Protein AF-A0A842LHN5-F1 (afdb_monomer_lite)

Radius of gyration: 18.23 Å; chains: 1; bounding box: 44×40×50 Å

Structure (mmCIF, N/CA/C/O backbone):
data_AF-A0A842LHN5-F1
#
_entry.id   AF-A0A842LHN5-F1
#
loop_
_atom_site.group_PDB
_atom_site.id
_atom_site.type_symbol
_atom_site.label_atom_id
_atom_site.label_alt_id
_atom_site.label_comp_id
_atom_site.label_asym_id
_atom_site.label_entity_id
_atom_site.label_seq_id
_atom_site.pdbx_PDB_ins_code
_atom_site.Cartn_x
_atom_site.Cartn_y
_atom_site.Cartn_z
_atom_site.occupancy
_atom_site.B_iso_or_equiv
_atom_site.auth_seq_id
_atom_site.auth_comp_id
_atom_site.auth_asym_id
_atom_site.auth_atom_id
_atom_site.pdbx_PDB_model_num
ATOM 1 N N . MET A 1 1 ? -2.216 13.694 7.844 1.00 88.19 1 MET A N 1
ATOM 2 C CA . MET A 1 1 ? -2.723 14.885 7.132 1.00 88.19 1 MET A CA 1
ATOM 3 C C . MET A 1 1 ? -4.195 14.665 6.855 1.00 88.19 1 MET A C 1
ATOM 5 O O . MET A 1 1 ? -4.543 13.559 6.463 1.00 88.19 1 MET A O 1
ATOM 9 N N . ILE A 1 2 ? -5.031 15.671 7.091 1.00 92.69 2 ILE A N 1
ATOM 10 C CA . ILE A 1 2 ? -6.462 15.655 6.768 1.00 92.69 2 ILE A CA 1
ATOM 11 C C . ILE A 1 2 ? -6.706 16.879 5.892 1.00 92.69 2 ILE A C 1
ATOM 13 O O . ILE A 1 2 ? -6.217 17.965 6.213 1.00 92.69 2 ILE A O 1
ATOM 17 N N . LEU A 1 3 ? -7.385 16.680 4.766 1.00 94.69 3 LEU A N 1
ATOM 18 C CA . LEU A 1 3 ? -7.667 17.727 3.793 1.00 94.69 3 LEU A CA 1
ATOM 19 C C . LEU A 1 3 ? -9.178 17.868 3.634 1.00 94.69 3 LEU A C 1
ATOM 21 O O . LEU A 1 3 ? -9.857 16.881 3.374 1.00 94.69 3 LEU A O 1
ATOM 25 N N . GLU A 1 4 ? -9.679 19.095 3.699 1.00 94.00 4 GLU A N 1
ATOM 26 C CA . GLU A 1 4 ? -11.049 19.426 3.310 1.00 94.00 4 GLU A CA 1
ATOM 27 C C . GLU A 1 4 ? -11.010 20.325 2.083 1.00 94.00 4 GLU A C 1
ATOM 29 O O . GLU A 1 4 ? -10.415 21.405 2.111 1.00 94.00 4 GLU A O 1
ATOM 34 N N . ARG A 1 5 ? -11.623 19.877 0.978 1.00 90.75 5 ARG A N 1
ATOM 35 C CA . ARG A 1 5 ? -11.616 20.608 -0.305 1.00 90.75 5 ARG A CA 1
ATOM 36 C C . ARG A 1 5 ? -10.204 21.079 -0.703 1.00 90.75 5 ARG A C 1
ATOM 38 O O . ARG A 1 5 ? -10.001 22.225 -1.098 1.00 90.75 5 ARG A O 1
ATOM 45 N N . GLY A 1 6 ? -9.221 20.193 -0.531 1.00 92.06 6 GLY A N 1
ATOM 46 C CA . GLY A 1 6 ? -7.815 20.437 -0.869 1.00 92.06 6 GLY A CA 1
ATOM 47 C C . GLY A 1 6 ? -7.027 21.290 0.132 1.00 92.06 6 GLY A C 1
ATOM 48 O O . GLY A 1 6 ? -5.851 21.549 -0.109 1.00 92.06 6 GLY A O 1
ATOM 49 N N . LYS A 1 7 ? -7.621 21.722 1.251 1.00 95.06 7 LYS A N 1
ATOM 50 C CA . LYS A 1 7 ? -6.938 22.539 2.265 1.00 95.06 7 LYS A CA 1
ATOM 51 C C . LYS A 1 7 ? -6.630 21.723 3.522 1.00 95.06 7 LYS A C 1
ATOM 53 O O . LYS A 1 7 ? -7.533 21.047 4.017 1.00 95.06 7 LYS A O 1
ATOM 58 N N . PRO A 1 8 ? -5.401 21.790 4.065 1.00 95.44 8 PRO A N 1
ATOM 59 C CA . PRO A 1 8 ? -5.083 21.167 5.342 1.00 95.44 8 PRO A CA 1
ATOM 60 C C . PRO A 1 8 ? -5.946 21.724 6.469 1.00 95.44 8 PRO A C 1
ATOM 62 O O . PRO A 1 8 ? -6.087 22.939 6.608 1.00 95.44 8 PRO A O 1
ATOM 65 N N . VAL A 1 9 ? -6.486 20.827 7.287 1.00 95.62 9 VAL A N 1
ATOM 66 C CA . VAL A 1 9 ? -7.246 21.170 8.492 1.00 95.62 9 VAL A CA 1
ATOM 67 C C . VAL A 1 9 ? -6.610 20.526 9.719 1.00 95.62 9 VAL A C 1
ATOM 69 O O . VAL A 1 9 ? -6.006 19.454 9.639 1.00 95.62 9 VAL A O 1
ATOM 72 N N . SER A 1 10 ? -6.744 21.186 10.868 1.00 93.38 10 SER A N 1
ATOM 73 C CA . SER A 1 10 ? -6.244 20.690 12.154 1.00 93.38 10 SER A CA 1
ATOM 74 C C . SER A 1 10 ? -7.358 19.974 12.915 1.00 93.38 10 SER A C 1
ATOM 76 O O . SER A 1 10 ? -7.835 20.467 13.933 1.00 93.38 10 SER A O 1
ATOM 78 N N . LEU A 1 11 ? -7.786 18.823 12.397 1.00 90.62 11 LEU A N 1
ATOM 79 C CA . LEU A 1 11 ? -8.708 17.920 13.086 1.00 90.62 11 LEU A CA 1
ATOM 80 C C . LEU A 1 11 ? -7.933 16.790 13.757 1.00 90.62 11 LEU A C 1
ATOM 82 O O . LEU A 1 11 ? -6.925 16.305 13.231 1.00 90.62 11 LEU A O 1
ATOM 86 N N . SER A 1 12 ? -8.434 16.320 14.894 1.00 89.56 12 SER A N 1
ATOM 87 C CA . SER A 1 12 ? -8.018 15.021 15.404 1.00 89.56 12 SER A CA 1
ATOM 88 C C . SER A 1 12 ? -8.470 13.916 14.449 1.00 89.56 12 SER A C 1
ATOM 90 O O . SER A 1 12 ? -9.444 14.031 13.699 1.00 89.56 12 SER A O 1
ATOM 92 N N . LEU A 1 13 ? -7.762 12.794 14.505 1.00 84.44 13 LEU A N 1
ATOM 93 C CA . LEU A 1 13 ? -8.131 11.586 13.780 1.00 84.44 13 LEU A CA 1
ATOM 94 C C . LEU A 1 13 ? -9.568 11.136 14.125 1.00 84.44 13 LEU A C 1
ATOM 96 O O . LEU A 1 13 ? -10.341 10.770 13.244 1.00 84.44 13 LEU A O 1
ATOM 100 N N . GLU A 1 14 ? -9.959 11.228 15.390 1.00 86.19 14 GLU A N 1
ATOM 101 C CA . GLU A 1 14 ? -11.291 10.833 15.857 1.00 86.19 14 GLU A CA 1
ATOM 102 C C . GLU A 1 14 ? -12.399 11.752 15.328 1.00 86.19 14 GLU A C 1
ATOM 104 O O . GLU A 1 14 ? -13.472 11.273 14.956 1.00 86.19 14 GLU A O 1
ATOM 109 N N . GLU A 1 15 ? -12.150 13.060 15.253 1.00 90.56 15 GLU A N 1
ATOM 110 C CA . GLU A 1 15 ? -13.080 14.014 14.639 1.00 90.56 15 GLU A CA 1
ATOM 111 C C . GLU A 1 15 ? -13.223 13.759 13.140 1.00 90.56 15 GLU A C 1
ATOM 113 O O . GLU A 1 15 ? -14.347 13.688 12.644 1.00 90.56 15 GLU A O 1
ATOM 118 N N . ALA A 1 16 ? -12.114 13.538 12.430 1.00 88.88 16 ALA A N 1
ATOM 119 C CA . ALA A 1 16 ? -12.153 13.208 11.008 1.00 88.88 16 ALA A CA 1
ATOM 120 C C . ALA A 1 16 ? -12.923 11.906 10.753 1.00 88.88 16 ALA A C 1
ATOM 122 O O . ALA A 1 16 ? -13.800 11.868 9.894 1.00 88.88 16 ALA A O 1
ATOM 123 N N . ALA A 1 17 ? -12.683 10.860 11.552 1.00 86.88 17 ALA A N 1
ATOM 124 C CA . ALA A 1 17 ? -13.407 9.594 11.446 1.00 86.88 17 ALA A CA 1
ATOM 125 C C . ALA A 1 17 ? -14.926 9.776 11.588 1.00 86.88 17 ALA A C 1
ATOM 127 O O . ALA A 1 17 ? -15.695 9.101 10.901 1.00 86.88 17 ALA A O 1
ATOM 128 N N . LYS A 1 18 ? -15.376 10.693 12.456 1.00 90.12 18 LYS A N 1
ATOM 129 C CA . LYS A 1 18 ? -16.800 11.020 12.631 1.00 90.12 18 LYS A CA 1
ATOM 130 C C . LYS A 1 18 ? -17.380 11.768 11.433 1.00 90.12 18 LYS A C 1
ATOM 132 O O . LYS A 1 18 ? -18.525 11.492 11.087 1.00 90.12 18 LYS A O 1
ATOM 137 N N . GLN A 1 19 ? -16.600 12.634 10.793 1.00 91.69 19 GLN A N 1
ATOM 138 C CA . GLN A 1 19 ? -17.044 13.468 9.671 1.00 91.69 19 GLN A CA 1
ATOM 139 C C . GLN A 1 19 ? -17.027 12.758 8.314 1.00 91.69 19 GLN A C 1
ATOM 141 O O . GLN A 1 19 ? -17.824 13.123 7.457 1.00 91.69 19 GLN A O 1
ATOM 146 N N . LEU A 1 20 ? -16.186 11.728 8.143 1.00 91.75 20 LEU A N 1
ATOM 147 C CA . LEU A 1 20 ? -16.108 10.955 6.900 1.00 91.75 20 LEU A CA 1
ATOM 148 C C . LEU A 1 20 ? -17.488 10.483 6.419 1.00 91.75 20 LEU A C 1
ATOM 150 O O . LEU A 1 20 ? -18.294 9.996 7.221 1.00 91.75 20 LEU A O 1
ATOM 154 N N . SER A 1 21 ? -17.709 10.566 5.114 1.00 94.75 21 SER A N 1
ATOM 155 C CA . SER A 1 21 ? -18.935 10.182 4.424 1.00 94.75 21 SER A CA 1
ATOM 156 C C . SER A 1 21 ? -18.633 9.599 3.039 1.00 94.75 21 SER A C 1
ATOM 158 O O . SER A 1 21 ? -17.500 9.625 2.555 1.00 94.75 21 SER A O 1
ATOM 160 N N . ALA A 1 22 ? -19.664 9.077 2.379 1.00 96.31 22 ALA A N 1
ATOM 161 C CA . ALA A 1 22 ? -19.576 8.693 0.978 1.00 96.31 22 ALA A CA 1
ATOM 162 C C . ALA A 1 22 ? -19.125 9.890 0.120 1.00 96.31 22 ALA A C 1
ATOM 164 O O . ALA A 1 22 ? -19.651 10.997 0.254 1.00 96.31 22 ALA A O 1
ATOM 165 N N . GLY A 1 23 ? -18.150 9.652 -0.761 1.00 93.94 23 GLY A N 1
ATOM 166 C CA . GLY A 1 23 ? -17.487 10.686 -1.564 1.00 93.94 23 GLY A CA 1
ATOM 167 C C . GLY A 1 23 ? -16.163 11.191 -0.980 1.00 93.94 23 GLY A C 1
ATOM 168 O O . GLY A 1 23 ? -15.379 11.789 -1.715 1.00 93.94 23 GLY A O 1
ATOM 169 N N . ASP A 1 24 ? -15.875 10.905 0.293 1.00 95.94 24 ASP A N 1
ATOM 170 C CA . ASP A 1 24 ? -14.548 11.129 0.867 1.00 95.94 24 ASP A CA 1
ATOM 171 C C . ASP A 1 24 ? -13.589 9.978 0.529 1.00 95.94 24 ASP A C 1
ATOM 173 O O . ASP A 1 24 ? -14.008 8.860 0.213 1.00 95.94 24 ASP A O 1
ATOM 177 N N . VAL A 1 25 ? -12.282 10.247 0.641 1.00 95.88 25 VAL A N 1
ATOM 178 C CA . VAL A 1 25 ? -11.216 9.276 0.361 1.00 95.88 25 VAL A CA 1
ATOM 179 C C . VAL A 1 25 ? -10.329 9.082 1.586 1.00 95.88 25 VAL A C 1
ATOM 181 O O . VAL A 1 25 ? -9.741 10.029 2.112 1.00 95.88 25 VAL A O 1
ATOM 184 N N . PHE A 1 26 ? -10.172 7.831 2.009 1.00 95.38 26 PHE A N 1
ATOM 185 C CA . PHE A 1 26 ? -9.212 7.421 3.024 1.00 95.38 26 PHE A CA 1
ATOM 186 C C . PHE A 1 26 ? -8.000 6.753 2.370 1.00 95.38 26 PHE A C 1
ATOM 188 O O . PHE A 1 26 ? -8.098 5.661 1.812 1.00 95.38 26 PHE A O 1
ATOM 195 N N . ILE A 1 27 ? -6.835 7.402 2.466 1.00 95.50 27 ILE A N 1
ATOM 196 C CA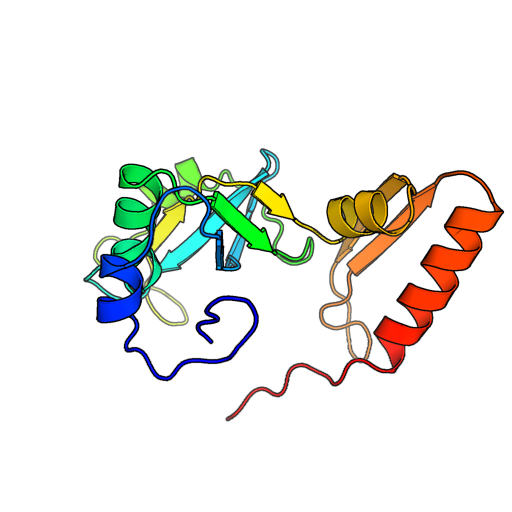 . ILE A 1 27 ? -5.582 6.898 1.892 1.00 95.50 27 ILE A CA 1
ATOM 197 C C . ILE A 1 27 ? -4.717 6.297 2.997 1.00 95.50 27 ILE A C 1
ATOM 199 O O . ILE A 1 27 ? -4.289 6.998 3.920 1.00 95.50 27 ILE A O 1
ATOM 203 N N . LYS A 1 28 ? -4.416 4.999 2.900 1.00 94.50 28 LYS A N 1
ATOM 204 C CA . LYS A 1 28 ? -3.587 4.304 3.891 1.00 94.50 28 LYS A CA 1
ATOM 205 C C . LYS A 1 28 ? -2.775 3.186 3.254 1.00 94.50 28 LYS A C 1
ATOM 207 O O . LYS A 1 28 ? -3.329 2.207 2.777 1.00 94.50 28 LYS A O 1
ATOM 212 N N . GLY A 1 29 ? -1.449 3.286 3.339 1.00 96.12 29 GLY A N 1
ATOM 213 C CA . GLY A 1 29 ? -0.568 2.209 2.883 1.00 96.12 29 GLY A CA 1
ATOM 214 C C . GLY A 1 29 ? -0.540 0.991 3.813 1.00 96.12 29 GLY A C 1
ATOM 215 O O . GLY A 1 29 ? -1.013 1.043 4.956 1.00 96.12 29 GLY A O 1
ATOM 216 N N . ALA A 1 30 ? 0.085 -0.087 3.338 1.00 97.94 30 ALA A N 1
ATOM 217 C CA . ALA A 1 30 ? 0.192 -1.366 4.043 1.00 97.94 30 ALA A CA 1
ATOM 218 C C . ALA A 1 30 ? 1.644 -1.875 4.181 1.00 97.94 30 ALA A C 1
ATOM 220 O O . ALA A 1 30 ? 2.608 -1.238 3.735 1.00 97.94 30 ALA A O 1
ATOM 221 N N . ASN A 1 31 ? 1.796 -3.008 4.870 1.00 97.69 31 ASN A N 1
ATOM 222 C CA . ASN A 1 31 ? 3.072 -3.667 5.157 1.00 97.69 31 ASN A CA 1
ATOM 223 C C . ASN A 1 31 ? 3.307 -4.925 4.315 1.00 97.69 31 ASN A C 1
ATOM 225 O O . ASN A 1 31 ? 4.457 -5.318 4.163 1.00 97.69 31 ASN A O 1
ATOM 229 N N . ALA A 1 32 ? 2.244 -5.539 3.799 1.00 98.31 32 ALA A N 1
ATOM 230 C CA . ALA A 1 32 ? 2.295 -6.740 2.979 1.00 98.31 32 ALA A CA 1
ATOM 231 C C . ALA A 1 32 ? 1.308 -6.626 1.814 1.00 98.31 32 ALA A C 1
ATOM 233 O O . ALA A 1 32 ? 0.220 -6.080 1.996 1.00 98.31 32 ALA A O 1
ATOM 234 N N . LEU A 1 33 ? 1.686 -7.164 0.661 1.00 98.56 33 LEU A N 1
ATOM 235 C CA . LEU A 1 33 ? 0.841 -7.365 -0.516 1.00 98.56 33 LEU A CA 1
ATOM 236 C C . LEU A 1 33 ? 0.979 -8.830 -0.935 1.00 98.56 33 LEU A C 1
ATOM 238 O O . LEU A 1 33 ? 2.093 -9.263 -1.211 1.00 98.56 33 LEU A O 1
ATOM 242 N N . ASP A 1 34 ? -0.096 -9.611 -0.957 1.00 98.12 34 ASP A N 1
ATOM 243 C CA . ASP A 1 34 ? -0.013 -10.982 -1.479 1.00 98.12 34 ASP A CA 1
ATOM 244 C C . ASP A 1 34 ? -0.260 -11.063 -2.994 1.00 98.12 34 ASP A C 1
ATOM 246 O O . ASP A 1 34 ? -0.611 -10.088 -3.661 1.00 98.12 34 ASP A O 1
ATOM 250 N N . SER A 1 35 ? -0.069 -12.260 -3.548 1.00 95.44 35 SER A N 1
ATOM 251 C CA . SER A 1 35 ? -0.277 -12.563 -4.968 1.00 95.44 35 SER A CA 1
ATOM 252 C C . SER A 1 35 ? -1.738 -12.483 -5.426 1.00 95.44 35 SER A C 1
ATOM 254 O O . SER A 1 35 ? -1.984 -12.484 -6.630 1.00 95.44 35 SER A O 1
ATOM 256 N N . HIS A 1 36 ? -2.701 -12.391 -4.504 1.00 95.81 36 HIS A N 1
ATOM 257 C CA . HIS A 1 36 ? -4.113 -12.162 -4.815 1.00 95.81 36 HIS A CA 1
ATOM 258 C C . HIS A 1 36 ? -4.477 -10.671 -4.816 1.00 95.81 36 HIS A C 1
ATOM 260 O O . HIS A 1 36 ? -5.637 -10.328 -5.032 1.00 95.81 36 HIS A O 1
ATOM 266 N N . GLY A 1 37 ? -3.506 -9.784 -4.572 1.00 96.00 37 GLY A N 1
ATOM 267 C CA . GLY A 1 37 ? -3.737 -8.347 -4.471 1.00 96.00 37 GLY A CA 1
ATOM 268 C C . GLY A 1 37 ? -4.289 -7.912 -3.113 1.00 96.00 37 GLY A C 1
ATOM 269 O O . GLY A 1 37 ? -4.741 -6.777 -2.983 1.00 96.00 37 GLY A O 1
ATOM 270 N N . VAL A 1 38 ? -4.268 -8.776 -2.091 1.00 98.19 38 VAL A N 1
ATOM 271 C CA . VAL A 1 38 ? -4.731 -8.413 -0.748 1.00 98.19 38 VAL A CA 1
ATOM 272 C C . VAL A 1 38 ? -3.603 -7.725 0.010 1.00 98.19 38 VAL A C 1
ATOM 274 O O . VAL A 1 38 ? -2.508 -8.264 0.181 1.00 98.19 38 VAL A O 1
ATOM 277 N N . CYS A 1 39 ? -3.896 -6.531 0.517 1.00 98.56 39 CYS A N 1
ATOM 278 C CA . CYS A 1 39 ? -2.984 -5.758 1.348 1.00 98.56 39 CYS A CA 1
ATOM 279 C C . CYS A 1 39 ? -3.172 -6.081 2.833 1.00 98.56 39 CYS A C 1
ATOM 281 O O . CYS A 1 39 ? -4.294 -6.229 3.312 1.00 98.56 39 CYS A O 1
ATOM 283 N N . GLY A 1 40 ? -2.078 -6.128 3.591 1.00 98.19 40 GLY A N 1
ATOM 284 C CA . GLY A 1 40 ? -2.081 -6.375 5.029 1.00 98.19 40 GLY A CA 1
ATOM 285 C C . GLY A 1 40 ? -1.304 -5.318 5.811 1.00 98.19 40 GLY A C 1
ATOM 286 O O . GLY A 1 40 ? -0.190 -4.945 5.438 1.00 98.19 40 GLY A O 1
ATOM 287 N N . VAL A 1 41 ? -1.874 -4.843 6.918 1.00 98.12 41 VAL A N 1
ATOM 288 C CA . VAL A 1 41 ? -1.219 -3.919 7.861 1.00 98.12 41 VAL A CA 1
ATOM 289 C C . VAL A 1 41 ? -0.784 -4.686 9.101 1.00 98.12 41 VAL A C 1
ATOM 291 O O . VAL A 1 41 ? -1.587 -5.406 9.692 1.00 98.12 41 VAL A O 1
ATOM 294 N N . LEU A 1 42 ? 0.471 -4.519 9.521 1.00 97.56 42 LEU A N 1
ATOM 295 C CA . LEU A 1 42 ? 0.923 -5.060 10.803 1.00 97.56 42 LEU A CA 1
ATOM 296 C C . LEU A 1 42 ? 0.353 -4.213 11.942 1.00 97.56 42 LEU A C 1
ATOM 298 O O . LEU A 1 42 ? 0.465 -2.988 11.936 1.00 97.56 42 LEU A O 1
ATOM 302 N N . VAL A 1 43 ? -0.244 -4.871 12.931 1.00 96.69 43 VAL A N 1
ATOM 303 C CA . VAL A 1 43 ? -0.912 -4.214 14.057 1.00 96.69 43 VAL A CA 1
ATOM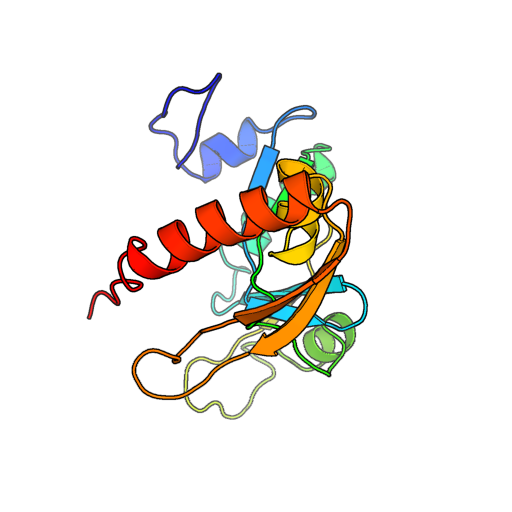 304 C C . VAL A 1 43 ? -0.214 -4.591 15.355 1.00 96.69 43 VAL A C 1
ATOM 306 O O . VAL A 1 43 ? -0.287 -5.738 15.789 1.00 96.69 43 VAL A O 1
ATOM 309 N N . ALA A 1 44 ? 0.455 -3.619 15.972 1.00 94.94 44 ALA A N 1
ATOM 310 C CA . ALA A 1 44 ? 1.143 -3.781 17.256 1.00 94.94 44 ALA A CA 1
ATOM 311 C C . ALA A 1 44 ? 0.336 -3.255 18.464 1.00 94.94 44 ALA A C 1
ATOM 313 O O . ALA A 1 44 ? 0.721 -3.502 19.602 1.00 94.94 44 ALA A O 1
ATOM 314 N N . GLY A 1 45 ? -0.772 -2.541 18.230 1.00 93.12 45 GLY A N 1
ATOM 315 C CA . GLY A 1 45 ? -1.681 -2.066 19.277 1.00 93.12 45 GLY A CA 1
ATOM 316 C C . GLY A 1 45 ? -2.781 -3.083 19.577 1.00 93.12 45 GLY A C 1
ATOM 317 O O . GLY A 1 45 ? -3.410 -3.605 18.656 1.00 93.12 45 GLY A O 1
ATOM 318 N N . GLU A 1 46 ? -3.030 -3.362 20.858 1.00 91.06 46 GLU A N 1
ATOM 319 C CA . GLU A 1 46 ? -4.070 -4.320 21.276 1.00 91.06 46 GLU A CA 1
ATOM 320 C C . GLU A 1 46 ? -5.491 -3.848 20.947 1.00 91.06 46 GLU A C 1
ATOM 322 O O . GLU A 1 46 ? -6.391 -4.665 20.786 1.00 91.06 46 GLU A O 1
ATOM 327 N N . ASP A 1 47 ? -5.673 -2.539 20.778 1.00 89.81 47 ASP A N 1
ATOM 328 C CA . ASP A 1 47 ? -6.917 -1.890 20.364 1.00 89.81 47 ASP A CA 1
ATOM 329 C C . ASP A 1 47 ? -7.140 -1.907 18.837 1.00 89.81 47 ASP A C 1
ATOM 331 O O . ASP A 1 47 ? -8.060 -1.264 18.334 1.00 89.81 47 ASP A O 1
ATOM 335 N N . GLY A 1 48 ? -6.283 -2.602 18.079 1.00 88.31 48 GLY A N 1
ATOM 336 C CA . GLY A 1 48 ? -6.328 -2.628 16.615 1.00 88.31 48 GLY A CA 1
ATOM 337 C C . GLY A 1 48 ? -5.577 -1.471 15.942 1.00 88.31 48 GLY A C 1
ATOM 338 O O . GLY A 1 48 ? -5.481 -1.434 14.711 1.00 88.31 48 GLY A O 1
ATOM 339 N N . GLY A 1 49 ? -5.020 -0.534 16.718 1.00 88.00 49 GLY A N 1
ATOM 340 C CA . GLY A 1 49 ? -4.311 0.641 16.217 1.00 88.00 49 GLY A CA 1
ATOM 341 C C . GLY A 1 49 ? -5.171 1.548 15.329 1.00 88.00 49 GLY A C 1
ATOM 342 O O . GLY A 1 49 ? -6.399 1.478 15.306 1.00 88.00 49 GLY A O 1
ATOM 343 N N . THR A 1 50 ? -4.521 2.421 14.55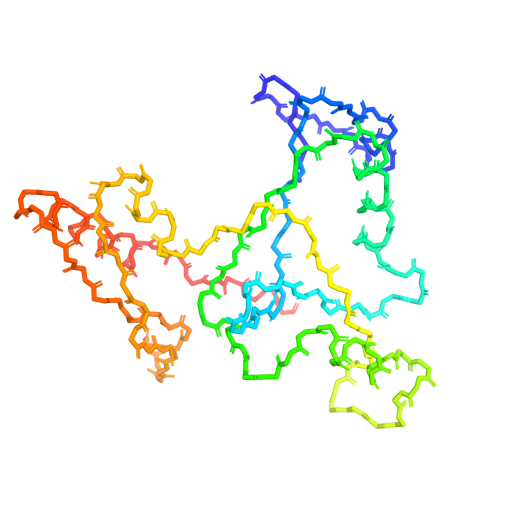6 1.00 86.12 50 THR A N 1
ATOM 344 C CA . THR A 1 50 ? -5.220 3.360 13.661 1.00 86.12 50 THR A CA 1
ATOM 345 C C . THR A 1 50 ? -6.073 2.641 12.619 1.00 86.12 50 THR A C 1
ATOM 347 O O . THR A 1 50 ? -7.174 3.088 12.322 1.00 86.12 50 THR A O 1
ATOM 350 N N . VAL A 1 51 ? -5.597 1.514 12.077 1.00 90.31 51 VAL A N 1
ATOM 351 C CA . VAL A 1 51 ? -6.353 0.773 11.057 1.00 90.31 51 VAL A CA 1
ATOM 352 C C . VAL A 1 51 ? -7.666 0.235 11.627 1.00 90.31 51 VAL A C 1
ATOM 354 O O . VAL A 1 51 ? -8.708 0.479 11.031 1.00 90.31 51 VAL A O 1
ATOM 357 N N . GLY A 1 52 ? -7.657 -0.380 12.815 1.00 87.62 52 GLY A N 1
ATOM 358 C CA . GLY A 1 52 ? -8.877 -0.894 13.441 1.00 87.62 52 GLY A CA 1
ATOM 359 C C . GLY A 1 52 ? -9.906 0.201 13.742 1.00 87.62 52 GLY A C 1
ATOM 360 O O . GLY A 1 52 ? -11.096 0.005 13.506 1.00 87.62 52 GLY A O 1
ATOM 361 N N . LYS A 1 53 ? -9.448 1.377 14.189 1.00 85.94 53 LYS A N 1
ATOM 362 C CA . LYS A 1 53 ? -10.318 2.513 14.546 1.00 85.94 53 LYS A CA 1
ATOM 363 C C . LYS A 1 53 ? -11.031 3.140 13.348 1.00 85.94 53 LYS A C 1
ATOM 365 O O . LYS A 1 53 ? -12.165 3.587 13.479 1.00 85.94 53 LYS A O 1
ATOM 370 N N . PHE A 1 54 ? -10.368 3.190 12.196 1.00 88.94 54 PHE A N 1
ATOM 371 C CA . PHE A 1 54 ? -10.881 3.891 11.016 1.00 88.94 54 PHE A CA 1
ATOM 372 C C . PHE A 1 54 ? -11.547 2.973 10.014 1.00 88.94 54 PHE A C 1
ATOM 374 O O . PHE A 1 54 ? -12.580 3.319 9.452 1.00 88.94 54 PHE A O 1
ATOM 381 N N . PHE A 1 55 ? -10.952 1.809 9.772 1.00 92.50 55 PHE A N 1
ATOM 382 C CA . PHE A 1 55 ? -11.293 1.001 8.614 1.00 92.50 55 PHE A CA 1
ATOM 383 C C . PHE A 1 55 ? -12.754 0.539 8.653 1.00 92.50 55 PHE A C 1
ATOM 385 O O . PHE A 1 55 ? -13.469 0.673 7.664 1.00 92.50 55 PHE A O 1
ATOM 392 N N . ALA A 1 56 ? -13.236 0.097 9.819 1.00 91.25 56 ALA A N 1
ATOM 393 C CA . ALA A 1 56 ? -14.635 -0.285 9.997 1.00 91.25 56 ALA A CA 1
ATOM 394 C C . ALA A 1 56 ? -15.602 0.887 9.750 1.00 91.25 56 ALA A C 1
ATOM 396 O O . ALA A 1 56 ? -16.626 0.705 9.095 1.00 91.25 56 ALA A O 1
ATOM 397 N N . ALA A 1 57 ? -15.265 2.091 10.226 1.00 91.81 57 ALA A N 1
ATOM 398 C CA . ALA A 1 57 ? -16.075 3.285 10.003 1.00 91.81 57 ALA A CA 1
ATOM 399 C C . ALA A 1 57 ? -16.104 3.677 8.518 1.00 91.81 57 ALA A C 1
ATOM 401 O O . ALA A 1 57 ? -17.179 3.956 7.996 1.00 91.81 57 ALA A O 1
ATOM 402 N N . CYS A 1 58 ? -14.957 3.648 7.831 1.00 94.81 58 CYS A N 1
ATOM 403 C CA . CYS A 1 58 ? -14.873 3.929 6.397 1.00 94.81 58 CYS A CA 1
ATOM 404 C C . CYS A 1 58 ? -15.774 2.991 5.587 1.00 94.81 58 CYS A C 1
ATOM 406 O O . CYS A 1 58 ? -16.595 3.461 4.803 1.00 94.81 58 CYS A O 1
ATOM 408 N N . ILE A 1 59 ? -15.682 1.680 5.840 1.00 94.94 59 ILE A N 1
ATOM 409 C CA . ILE A 1 59 ? -16.527 0.680 5.175 1.00 94.94 59 ILE A CA 1
ATOM 410 C C . ILE A 1 59 ? -18.010 0.927 5.477 1.00 94.94 59 ILE A C 1
ATOM 412 O O . ILE A 1 59 ? -18.820 0.973 4.556 1.00 94.94 59 ILE A O 1
ATOM 416 N N . ALA A 1 60 ? -18.374 1.139 6.746 1.00 94.25 60 ALA A N 1
ATOM 417 C CA . ALA A 1 60 ? -19.766 1.362 7.144 1.00 94.25 60 ALA A CA 1
ATOM 418 C C . ALA A 1 60 ? -20.383 2.625 6.516 1.00 94.25 60 ALA A C 1
ATOM 420 O O . ALA A 1 60 ? -21.590 2.681 6.296 1.00 94.25 60 ALA A O 1
ATOM 421 N N . LYS A 1 61 ? -19.557 3.637 6.239 1.00 95.50 61 LYS A N 1
ATOM 422 C CA . LYS A 1 61 ? -19.967 4.930 5.681 1.00 95.50 61 LYS A CA 1
ATOM 423 C C . LYS A 1 61 ? -19.853 5.008 4.156 1.00 95.50 61 LYS A C 1
ATOM 425 O O . LYS A 1 61 ? -20.237 6.025 3.588 1.00 95.50 61 LYS A O 1
ATOM 430 N N . GLY A 1 62 ? -19.327 3.970 3.499 1.00 95.75 62 GLY A N 1
ATOM 431 C CA . GLY A 1 62 ? -19.103 3.968 2.050 1.00 95.75 62 GLY A CA 1
ATOM 432 C C . GLY A 1 62 ? -18.005 4.935 1.594 1.00 95.75 62 GLY A C 1
ATOM 433 O O . GLY A 1 62 ? -18.107 5.512 0.516 1.00 95.75 62 GLY A O 1
ATOM 434 N N . VAL A 1 63 ? -16.983 5.147 2.427 1.00 96.75 63 VAL A N 1
ATOM 435 C CA . VAL A 1 63 ? -15.799 5.958 2.095 1.00 96.75 63 VAL A CA 1
ATOM 436 C C . VAL A 1 63 ? -14.921 5.185 1.111 1.00 96.75 63 VAL A C 1
ATOM 438 O O . VAL A 1 63 ? -14.687 3.991 1.311 1.00 96.75 63 VAL A O 1
ATOM 441 N N . GLU A 1 64 ? -14.380 5.860 0.094 1.00 96.75 64 GLU A N 1
ATOM 442 C CA . GLU A 1 64 ? -13.430 5.242 -0.837 1.00 96.75 64 GLU A CA 1
ATOM 443 C C . GLU A 1 64 ? -12.096 4.997 -0.124 1.00 96.75 64 GLU A C 1
ATOM 445 O O . GLU A 1 64 ? -11.526 5.902 0.491 1.00 96.75 64 GLU A O 1
ATOM 450 N N . ILE A 1 65 ? -11.576 3.772 -0.196 1.00 97.25 65 ILE A N 1
ATOM 451 C CA . ILE A 1 65 ? -10.318 3.405 0.459 1.00 97.25 65 ILE A CA 1
ATOM 452 C C . ILE A 1 65 ? -9.263 3.158 -0.608 1.00 97.25 65 ILE A C 1
ATOM 454 O O . ILE A 1 65 ? -9.372 2.207 -1.377 1.00 97.25 65 ILE A O 1
ATOM 458 N N . VAL A 1 66 ? -8.205 3.968 -0.601 1.00 97.81 66 VAL A N 1
ATOM 459 C CA . VAL A 1 66 ? -7.066 3.828 -1.516 1.00 97.81 66 VAL A CA 1
ATOM 460 C C . VAL A 1 66 ? -5.843 3.354 -0.739 1.00 97.81 66 VAL A C 1
ATOM 462 O O . VAL A 1 66 ? -5.456 3.933 0.281 1.00 97.81 66 VAL A O 1
ATOM 465 N N . ILE A 1 67 ? -5.221 2.286 -1.227 1.00 98.38 67 ILE A N 1
ATOM 466 C CA . ILE A 1 67 ? -4.148 1.562 -0.548 1.00 98.38 67 ILE A CA 1
ATOM 467 C C . ILE A 1 67 ? -2.881 1.646 -1.405 1.00 98.38 67 ILE A C 1
ATOM 469 O O . ILE A 1 67 ? -2.588 0.717 -2.163 1.00 98.38 67 ILE A O 1
ATOM 473 N N . PRO A 1 68 ? -2.112 2.747 -1.306 1.00 97.94 68 PRO A N 1
ATOM 474 C CA . PRO A 1 68 ? -0.820 2.834 -1.966 1.00 97.94 68 PRO A CA 1
ATOM 475 C C . PRO A 1 68 ? 0.167 1.869 -1.300 1.00 97.94 68 PRO A C 1
ATOM 477 O O . PRO A 1 68 ? 0.383 1.912 -0.081 1.00 97.94 68 PRO A O 1
ATOM 480 N N . ILE A 1 69 ? 0.776 0.983 -2.081 1.00 98.12 69 ILE A N 1
ATOM 481 C CA . ILE A 1 69 ? 1.748 0.012 -1.579 1.00 98.12 69 ILE A CA 1
ATOM 482 C C . ILE A 1 69 ? 2.791 -0.323 -2.638 1.00 98.12 69 ILE A C 1
ATOM 484 O O . ILE A 1 69 ? 2.463 -0.592 -3.785 1.00 98.12 69 ILE A O 1
ATOM 488 N N . SER A 1 70 ? 4.056 -0.361 -2.223 1.00 96.50 70 SER A N 1
ATOM 489 C CA . SER A 1 70 ? 5.139 -0.768 -3.110 1.00 96.50 70 SER A CA 1
ATOM 490 C C . SER A 1 70 ? 5.147 -2.273 -3.354 1.00 96.50 70 SER A C 1
ATOM 492 O O . SER A 1 70 ? 4.984 -3.059 -2.411 1.00 96.50 70 SER A O 1
ATOM 494 N N . ARG A 1 71 ? 5.453 -2.681 -4.590 1.00 96.56 71 ARG A N 1
ATOM 495 C CA . ARG A 1 71 ? 5.739 -4.077 -4.955 1.00 96.56 71 ARG A CA 1
ATOM 496 C C . ARG A 1 71 ? 6.899 -4.682 -4.157 1.00 96.56 71 ARG A C 1
ATOM 498 O O . ARG A 1 71 ? 6.896 -5.898 -3.960 1.00 96.56 71 ARG A O 1
ATOM 505 N N . ALA A 1 72 ? 7.787 -3.872 -3.577 1.00 95.50 72 ALA A N 1
ATOM 506 C CA . ALA A 1 72 ? 8.823 -4.336 -2.648 1.00 95.50 72 ALA A CA 1
ATOM 507 C C . ALA A 1 72 ? 8.272 -4.972 -1.360 1.00 95.50 72 ALA A C 1
ATOM 509 O O . ALA A 1 72 ? 8.993 -5.684 -0.664 1.00 95.50 72 ALA A O 1
ATOM 510 N N . LYS A 1 73 ? 6.990 -4.755 -1.038 1.00 96.75 73 LYS A N 1
ATOM 511 C CA . LYS A 1 73 ? 6.299 -5.375 0.106 1.00 96.75 73 LYS A CA 1
ATOM 512 C C . LYS A 1 73 ? 5.511 -6.631 -0.277 1.00 96.75 73 LYS A C 1
ATOM 514 O O . LYS A 1 73 ? 4.653 -7.074 0.491 1.00 96.75 73 LYS A O 1
ATOM 519 N N . SER A 1 74 ? 5.773 -7.188 -1.459 1.00 97.06 74 SER A N 1
ATOM 520 C CA . SER A 1 74 ? 5.115 -8.413 -1.907 1.00 97.06 74 SER A CA 1
ATOM 521 C C . SER A 1 74 ? 5.537 -9.605 -1.049 1.00 97.06 74 SER A C 1
ATOM 523 O O . SER A 1 74 ? 6.717 -9.788 -0.752 1.00 97.06 74 SER A O 1
ATOM 525 N N . ILE A 1 75 ? 4.573 -10.436 -0.671 1.00 97.88 75 ILE A N 1
ATOM 526 C CA . ILE A 1 75 ? 4.788 -11.677 0.070 1.00 97.88 75 ILE A CA 1
ATOM 527 C C . ILE A 1 75 ? 4.191 -12.859 -0.695 1.00 97.88 75 ILE A C 1
ATOM 529 O O . ILE A 1 75 ? 3.210 -12.724 -1.421 1.00 97.88 75 ILE A O 1
ATOM 533 N N . HIS A 1 76 ? 4.765 -14.047 -0.506 1.00 96.19 76 HIS A N 1
ATOM 534 C CA . HIS A 1 76 ? 4.259 -15.271 -1.142 1.00 96.19 76 HIS A CA 1
ATOM 535 C C . HIS A 1 76 ? 3.060 -15.888 -0.409 1.00 96.19 76 HIS A C 1
ATOM 537 O O . HIS A 1 76 ? 2.288 -16.637 -1.001 1.00 96.19 76 HIS A O 1
ATOM 543 N N . GLY A 1 77 ? 2.928 -15.627 0.894 1.00 96.62 77 GLY A N 1
ATOM 544 C CA . GLY A 1 77 ? 1.829 -16.151 1.698 1.00 96.62 77 GLY A CA 1
ATOM 545 C C . GLY A 1 77 ? 0.559 -15.322 1.532 1.00 96.62 77 GLY A C 1
ATOM 546 O O . GLY A 1 77 ? 0.631 -14.104 1.422 1.00 96.62 77 GLY A O 1
ATOM 547 N N . SER A 1 78 ? -0.601 -15.974 1.592 1.00 98.31 78 SER A N 1
ATOM 548 C CA . SER A 1 78 ? -1.891 -15.279 1.624 1.00 98.31 78 SER A CA 1
ATOM 549 C C . SER A 1 78 ? -2.018 -14.421 2.887 1.00 98.31 78 SER A C 1
ATOM 551 O O . SER A 1 78 ? -1.869 -14.922 4.008 1.00 98.31 78 SER A O 1
ATOM 553 N N . VAL A 1 79 ? -2.336 -13.136 2.717 1.00 98.62 79 VAL A N 1
ATOM 554 C CA . VAL A 1 79 ? -2.543 -12.190 3.822 1.00 98.62 79 VAL A CA 1
ATOM 555 C C . VAL A 1 79 ? -3.679 -12.658 4.727 1.00 98.62 79 VAL A C 1
ATOM 557 O O . VAL A 1 79 ? -3.550 -12.609 5.951 1.00 98.62 79 VAL A O 1
ATOM 560 N N . THR A 1 80 ? -4.776 -13.159 4.159 1.00 98.06 80 THR A N 1
ATOM 561 C CA . THR A 1 80 ? -5.938 -13.615 4.936 1.00 98.06 80 THR A CA 1
ATOM 562 C C . THR A 1 80 ? -5.632 -14.877 5.746 1.00 98.06 80 THR A C 1
ATOM 564 O O . THR A 1 80 ? -6.061 -14.985 6.896 1.00 98.06 80 THR A O 1
ATOM 567 N N . GLU A 1 81 ? -4.827 -15.801 5.218 1.00 98.31 81 GLU A N 1
ATOM 568 C CA . GLU A 1 81 ? -4.384 -16.982 5.972 1.00 98.31 81 GLU A CA 1
ATOM 569 C C . GLU A 1 81 ? -3.357 -16.639 7.056 1.00 98.31 81 GLU A C 1
ATOM 571 O O . GLU A 1 81 ? -3.395 -17.193 8.159 1.00 98.31 81 GLU A O 1
ATOM 576 N N . LEU A 1 82 ? -2.449 -15.699 6.786 1.00 98.12 82 LEU A N 1
ATOM 577 C CA . LEU A 1 82 ? -1.496 -15.209 7.782 1.00 98.12 82 LEU A CA 1
ATOM 578 C C . LEU A 1 82 ? -2.197 -14.446 8.912 1.00 98.12 82 LEU A C 1
ATOM 580 O O . LEU A 1 82 ? -1.824 -14.614 10.074 1.00 98.12 82 LEU A O 1
ATOM 584 N N . ALA A 1 83 ? -3.253 -13.686 8.609 1.00 97.62 83 ALA A N 1
ATOM 585 C CA . ALA A 1 83 ? -4.052 -12.970 9.604 1.00 97.62 83 ALA A CA 1
ATOM 586 C C . ALA A 1 83 ? -4.669 -13.905 10.658 1.00 97.62 83 ALA A C 1
ATOM 588 O O . ALA A 1 83 ? -4.751 -13.541 11.828 1.00 97.62 83 ALA A O 1
ATOM 589 N N . LYS A 1 84 ? -5.015 -15.145 10.287 1.00 97.81 84 LYS A N 1
ATOM 590 C CA . LYS A 1 84 ? -5.514 -16.171 11.224 1.00 97.81 84 LYS A CA 1
ATOM 591 C C . LYS A 1 84 ? -4.425 -16.729 12.145 1.00 97.81 84 LYS A C 1
ATOM 593 O O . LYS A 1 84 ? -4.742 -17.298 13.189 1.00 97.81 84 LYS A O 1
ATOM 598 N N . LYS A 1 85 ? -3.152 -16.633 11.748 1.00 97.50 85 LYS A N 1
ATOM 599 C CA . LYS A 1 85 ? -1.991 -17.213 12.452 1.00 97.50 85 LYS A CA 1
ATOM 600 C C . LYS A 1 85 ? -1.251 -16.197 13.318 1.00 97.50 85 LYS A C 1
ATOM 602 O O . LYS A 1 85 ? -0.630 -16.588 14.305 1.00 97.50 85 LYS A O 1
ATOM 607 N N . LEU A 1 86 ? -1.306 -14.921 12.952 1.00 97.19 86 LEU A N 1
ATOM 608 C CA . LEU A 1 86 ? -0.690 -13.817 13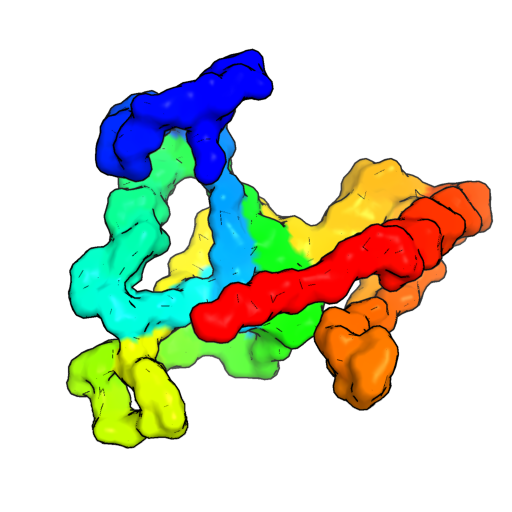.682 1.00 97.19 86 LEU A CA 1
ATOM 609 C C . LEU A 1 86 ? -1.608 -13.299 14.801 1.00 97.19 86 LEU A C 1
ATOM 611 O O . LEU A 1 86 ? -2.784 -13.649 14.887 1.00 97.19 86 LEU A O 1
ATOM 615 N N . GLY A 1 87 ? -1.051 -12.487 15.697 1.00 96.38 87 GLY A N 1
ATOM 616 C CA . GLY A 1 87 ? -1.779 -11.885 16.812 1.00 96.38 87 GLY A CA 1
ATOM 617 C C . GLY A 1 87 ? -0.880 -11.633 18.016 1.00 96.38 87 GLY A C 1
ATOM 618 O O . GLY A 1 87 ? -0.157 -12.529 18.455 1.00 96.38 87 GLY A O 1
ATOM 619 N N . ILE A 1 88 ? -0.975 -10.433 18.596 1.00 96.00 88 ILE A N 1
ATOM 620 C CA . ILE A 1 88 ? -0.136 -9.971 19.719 1.00 96.00 88 ILE A CA 1
ATOM 621 C C . ILE A 1 88 ? -0.139 -10.982 20.879 1.00 96.00 88 ILE A C 1
ATOM 623 O O . ILE A 1 88 ? 0.914 -11.325 21.414 1.00 96.00 88 ILE A O 1
ATOM 627 N N . ARG A 1 89 ? -1.318 -11.524 21.217 1.00 96.19 89 ARG A N 1
ATOM 628 C CA . ARG A 1 89 ? -1.510 -12.517 22.291 1.00 96.19 89 ARG A CA 1
ATOM 629 C C . ARG A 1 89 ? -1.374 -13.976 21.844 1.00 96.19 89 ARG A C 1
ATOM 631 O O . ARG A 1 89 ? -1.331 -14.864 22.687 1.00 96.19 89 ARG A O 1
ATOM 638 N N . ARG A 1 90 ? -1.296 -14.234 20.537 1.00 96.44 90 ARG A N 1
ATOM 639 C CA . ARG A 1 90 ? -1.122 -15.580 19.966 1.00 96.44 90 ARG A CA 1
ATOM 640 C C . ARG A 1 90 ? 0.355 -15.949 19.830 1.00 96.44 90 ARG A C 1
ATOM 642 O O . ARG A 1 90 ? 0.731 -17.100 20.031 1.00 96.44 90 ARG A O 1
ATOM 649 N N . LEU A 1 91 ? 1.197 -14.982 19.475 1.00 97.12 91 LEU A N 1
ATOM 650 C CA . LEU A 1 91 ? 2.621 -15.207 19.247 1.00 97.12 91 LEU A CA 1
ATOM 651 C C . LEU A 1 91 ? 3.376 -15.402 20.568 1.00 97.12 91 LEU A C 1
ATOM 653 O O . LEU A 1 91 ? 3.268 -14.601 21.498 1.00 97.12 91 LEU A O 1
ATOM 657 N N . ARG A 1 92 ? 4.212 -16.445 20.641 1.00 97.50 92 ARG A N 1
ATOM 658 C CA . ARG A 1 92 ? 5.065 -16.707 21.813 1.00 97.50 92 ARG A CA 1
ATOM 659 C C . ARG A 1 92 ? 6.353 -15.887 21.786 1.00 97.50 92 ARG A C 1
ATOM 661 O O . ARG A 1 92 ? 6.675 -15.254 22.788 1.00 97.50 92 ARG A O 1
ATOM 668 N N . LEU A 1 93 ? 7.037 -15.860 20.644 1.00 97.19 93 LEU A N 1
ATOM 669 C CA . LEU A 1 93 ? 8.314 -15.174 20.423 1.00 97.19 93 LEU A CA 1
ATOM 670 C C . LEU A 1 93 ? 8.239 -14.317 19.152 1.00 97.19 93 LEU A C 1
ATOM 672 O O . LEU A 1 93 ? 7.517 -14.670 18.220 1.00 97.19 93 LEU A O 1
ATOM 676 N N . ALA A 1 94 ? 8.984 -13.213 19.130 1.00 96.44 94 ALA A N 1
ATOM 677 C CA . ALA A 1 94 ? 9.226 -12.362 17.967 1.00 96.44 94 ALA A CA 1
ATOM 678 C C . ALA A 1 94 ? 10.614 -11.715 18.124 1.00 96.44 94 ALA A C 1
ATOM 680 O O . ALA A 1 94 ? 11.046 -11.485 19.251 1.00 96.44 94 ALA A O 1
ATOM 681 N N . SER A 1 95 ? 11.312 -11.437 17.020 1.00 96.81 95 SER A N 1
ATOM 682 C CA . SER A 1 95 ? 12.589 -10.700 17.046 1.00 96.81 95 SER A CA 1
ATOM 683 C C . SER A 1 95 ? 12.409 -9.211 17.363 1.00 96.81 95 SER A C 1
ATOM 685 O O . SER A 1 95 ? 13.348 -8.560 17.807 1.00 96.81 95 SER A O 1
ATOM 687 N N . GLY A 1 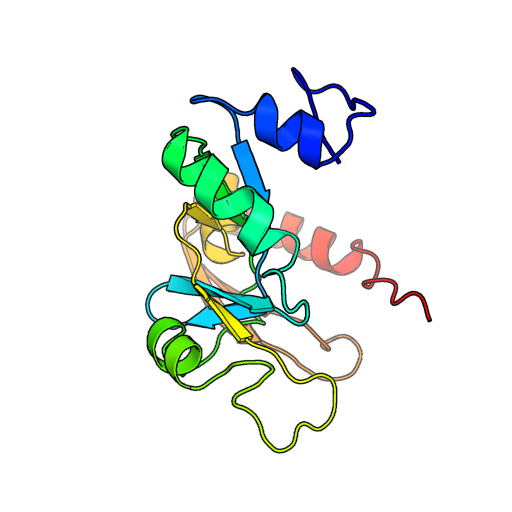96 ? 11.203 -8.683 17.149 1.00 94.62 96 GLY A N 1
ATOM 688 C CA . GLY A 1 96 ? 10.781 -7.346 17.555 1.00 94.62 96 GLY A CA 1
ATOM 689 C C . GLY A 1 96 ? 9.428 -7.400 18.262 1.00 94.62 96 GLY A C 1
ATOM 690 O O . GLY A 1 96 ? 9.173 -8.280 19.086 1.00 94.62 96 GLY A O 1
ATOM 691 N N . LEU A 1 97 ? 8.529 -6.478 17.918 1.00 95.44 97 LEU A N 1
ATOM 692 C CA . LEU A 1 97 ? 7.174 -6.471 18.467 1.00 95.44 97 LEU A CA 1
ATOM 693 C C . LEU A 1 97 ? 6.360 -7.668 17.956 1.00 95.44 97 LEU A C 1
ATOM 695 O O . LEU A 1 97 ? 6.414 -8.032 16.780 1.00 95.44 97 LEU A O 1
ATOM 699 N N . LYS A 1 98 ? 5.552 -8.257 18.841 1.00 97.44 98 LYS A N 1
ATOM 700 C CA . LYS A 1 98 ? 4.490 -9.184 18.434 1.00 97.44 98 LYS A CA 1
ATOM 701 C C . LYS A 1 98 ? 3.389 -8.383 17.752 1.00 97.44 98 LYS A C 1
ATOM 703 O O . LYS A 1 98 ? 3.009 -7.326 18.245 1.00 97.44 98 LYS A O 1
ATOM 708 N N . VAL A 1 99 ? 2.861 -8.901 16.649 1.00 97.62 99 VAL A N 1
ATOM 709 C CA . VAL A 1 99 ? 1.891 -8.186 15.813 1.00 97.62 99 VAL A CA 1
ATOM 710 C C . VAL A 1 99 ? 0.752 -9.094 15.362 1.00 97.62 99 VAL A C 1
ATOM 712 O O . VAL A 1 99 ? 0.913 -10.309 15.222 1.00 97.62 99 VAL A O 1
ATOM 715 N N . GLY A 1 100 ? -0.414 -8.494 15.140 1.00 97.56 100 GLY A N 1
ATOM 716 C CA . GLY A 1 100 ? -1.449 -9.027 14.258 1.00 97.56 100 GLY A CA 1
ATOM 717 C C . GLY A 1 100 ? -1.231 -8.578 12.811 1.00 97.56 100 GLY A C 1
ATOM 718 O O . GLY A 1 100 ? -0.378 -7.734 12.536 1.00 97.56 100 GLY A O 1
ATOM 719 N N . LEU A 1 101 ? -2.025 -9.124 11.893 1.00 97.56 101 LEU A N 1
ATOM 720 C CA . LEU A 1 101 ? -2.085 -8.690 10.498 1.00 97.56 101 LEU A CA 1
ATOM 721 C C . LEU A 1 101 ? -3.543 -8.401 10.150 1.00 97.56 101 LEU A C 1
ATOM 723 O O . LEU A 1 101 ? -4.385 -9.284 10.282 1.00 97.56 101 LEU A O 1
ATOM 727 N N . PHE A 1 102 ? -3.831 -7.167 9.745 1.00 97.62 102 PHE A N 1
ATOM 728 C CA . PHE A 1 102 ? -5.167 -6.704 9.383 1.00 97.62 102 PHE A CA 1
ATOM 729 C C . PHE A 1 102 ? -5.293 -6.667 7.853 1.00 97.62 102 PHE A C 1
ATOM 731 O O . PHE A 1 102 ? -4.629 -5.828 7.233 1.00 97.62 102 PHE A O 1
ATOM 738 N N . PRO A 1 103 ? -6.094 -7.555 7.233 1.00 97.50 103 PRO A N 1
ATOM 739 C CA . PRO A 1 103 ? -6.372 -7.502 5.801 1.00 97.50 103 PRO A CA 1
ATOM 740 C C . PRO A 1 103 ? -7.188 -6.258 5.447 1.00 97.50 103 PRO A C 1
ATOM 742 O O . PRO A 1 103 ? -8.153 -5.929 6.133 1.00 97.50 103 PRO A O 1
ATOM 745 N N . LEU A 1 104 ? -6.809 -5.579 4.371 1.00 97.06 104 LEU A N 1
ATOM 746 C CA . LEU A 1 104 ? -7.506 -4.410 3.851 1.00 97.06 104 LEU A CA 1
ATOM 747 C C . LEU A 1 104 ? -8.359 -4.773 2.631 1.00 97.06 104 LEU A C 1
ATOM 749 O O . LEU A 1 104 ? -8.034 -5.678 1.867 1.00 97.06 104 LEU A O 1
ATOM 753 N N . VAL A 1 105 ? -9.416 -3.992 2.440 1.00 95.44 105 VAL A N 1
ATOM 754 C CA . VAL A 1 105 ? -10.302 -3.986 1.271 1.00 95.44 105 VAL A CA 1
ATOM 755 C C . VAL A 1 105 ? -10.349 -2.554 0.742 1.00 95.44 105 VAL A C 1
ATOM 757 O O . VAL A 1 105 ? -10.528 -1.618 1.522 1.00 95.44 105 VAL A O 1
ATOM 760 N N . GLY A 1 106 ? -10.153 -2.378 -0.560 1.00 96.06 106 GLY A N 1
ATOM 761 C CA . GLY A 1 106 ? -10.121 -1.070 -1.210 1.00 96.06 106 GLY A CA 1
ATOM 762 C C . GLY A 1 106 ? -9.366 -1.113 -2.535 1.00 96.06 106 GLY A C 1
ATOM 763 O O . GLY A 1 106 ? -8.924 -2.175 -2.976 1.00 96.06 106 GLY A O 1
ATOM 764 N N . THR A 1 107 ? -9.194 0.054 -3.143 1.00 97.31 107 THR A N 1
ATOM 765 C CA . THR A 1 107 ? -8.445 0.243 -4.384 1.00 97.31 107 THR A CA 1
ATOM 766 C C . THR A 1 107 ? -6.946 0.194 -4.095 1.00 97.31 107 THR A C 1
ATOM 768 O O . THR A 1 107 ? -6.386 1.102 -3.478 1.00 97.31 107 THR A O 1
ATOM 771 N N . VAL A 1 108 ? -6.278 -0.878 -4.519 1.00 98.12 108 VAL A N 1
ATOM 772 C CA . VAL A 1 108 ? -4.826 -1.042 -4.359 1.00 98.12 108 VAL A CA 1
ATOM 773 C C . VAL A 1 108 ? -4.096 -0.323 -5.486 1.00 98.12 108 VAL A C 1
ATOM 775 O O . VAL A 1 108 ? -4.439 -0.489 -6.653 1.00 98.12 108 VAL A O 1
ATOM 778 N N . VAL A 1 109 ? -3.079 0.463 -5.130 1.00 98.31 109 VAL A N 1
ATOM 779 C CA . VAL A 1 109 ? -2.256 1.207 -6.091 1.00 98.31 109 VAL A CA 1
ATOM 780 C C . VAL A 1 109 ? -0.794 0.871 -5.838 1.00 98.31 109 VAL A C 1
ATOM 782 O O . VAL A 1 109 ? -0.221 1.310 -4.839 1.00 98.31 109 VAL A O 1
ATOM 785 N N . THR A 1 110 ? -0.192 0.079 -6.720 1.00 98.06 110 THR A N 1
ATOM 786 C CA . THR A 1 110 ? 1.258 -0.148 -6.738 1.00 98.06 110 THR A CA 1
ATOM 787 C C . THR A 1 110 ? 1.918 0.702 -7.812 1.00 98.06 110 THR A C 1
ATOM 789 O O . THR A 1 110 ? 1.252 1.463 -8.516 1.00 98.06 110 THR A O 1
ATOM 792 N N . GLU A 1 111 ? 3.235 0.584 -7.963 1.00 97.44 111 GLU A N 1
ATOM 793 C CA . GLU A 1 111 ? 3.962 1.237 -9.050 1.00 97.44 111 GLU A CA 1
ATOM 794 C C . GLU A 1 111 ? 3.386 0.856 -10.421 1.00 97.44 111 GLU A C 1
ATOM 796 O O . GLU A 1 111 ? 3.297 1.701 -11.305 1.00 97.44 111 GLU A O 1
ATOM 801 N N . VAL A 1 112 ? 2.926 -0.388 -10.586 1.00 97.62 112 VAL A N 1
ATOM 802 C CA . VAL A 1 112 ? 2.355 -0.869 -11.851 1.00 97.62 112 VAL A CA 1
ATOM 803 C C . VAL A 1 112 ? 1.043 -0.157 -12.189 1.00 97.62 112 VAL A C 1
ATOM 805 O O . VAL A 1 112 ? 0.889 0.346 -13.302 1.00 97.62 112 VAL A O 1
ATOM 808 N N . GLU A 1 113 ? 0.110 -0.065 -11.238 1.00 97.75 113 GLU A N 1
ATOM 809 C CA . GLU A 1 113 ? -1.166 0.624 -11.460 1.00 97.75 113 GLU A CA 1
ATOM 810 C C . GLU A 1 113 ? -0.955 2.136 -11.620 1.00 97.75 113 GLU A C 1
ATOM 812 O O . GLU A 1 113 ? -1.565 2.750 -12.494 1.00 97.75 113 GLU A O 1
ATOM 817 N N . ALA A 1 114 ? -0.037 2.730 -10.848 1.00 97.62 114 ALA A N 1
ATOM 818 C CA . ALA A 1 114 ? 0.311 4.143 -10.975 1.00 97.62 114 ALA A CA 1
ATOM 819 C C . ALA A 1 114 ? 0.882 4.470 -12.364 1.00 97.62 114 ALA A C 1
ATOM 821 O O . ALA A 1 114 ? 0.458 5.443 -12.988 1.00 97.62 114 ALA A O 1
ATOM 822 N N . ILE A 1 115 ? 1.798 3.645 -12.882 1.00 98.25 115 ILE A N 1
ATOM 823 C CA . ILE A 1 115 ? 2.383 3.840 -14.214 1.00 98.25 115 ILE A CA 1
ATOM 824 C C . ILE A 1 115 ? 1.323 3.697 -15.304 1.00 98.25 115 ILE A C 1
ATOM 826 O O . ILE A 1 115 ? 1.272 4.511 -16.231 1.00 98.25 115 ILE A O 1
ATOM 830 N N . HIS A 1 116 ? 0.444 2.704 -15.173 1.00 97.81 116 HIS A N 1
ATOM 831 C CA . HIS A 1 116 ? -0.661 2.524 -16.101 1.00 97.81 116 HIS A CA 1
ATOM 832 C C . HIS A 1 116 ? -1.571 3.757 -16.147 1.00 97.81 116 HIS A C 1
ATOM 834 O O . HIS A 1 116 ? -1.863 4.257 -17.232 1.00 97.81 116 HIS A O 1
ATOM 840 N N . TRP A 1 117 ? -1.972 4.293 -14.994 1.00 97.06 117 TRP A N 1
ATOM 841 C CA . TRP A 1 117 ? -2.881 5.441 -14.938 1.00 97.06 117 TRP A CA 1
ATOM 842 C C . TRP A 1 117 ? -2.240 6.763 -15.363 1.00 97.06 117 TRP A C 1
ATOM 844 O O . TRP A 1 117 ? -2.896 7.565 -16.022 1.00 97.06 117 TRP A O 1
ATOM 854 N N . LEU A 1 118 ? -0.974 7.004 -15.01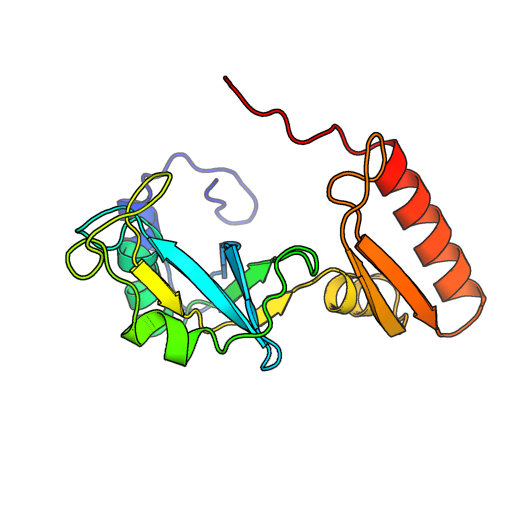1 1.00 97.75 118 LEU A N 1
ATOM 855 C CA . LEU A 1 118 ? -0.297 8.273 -15.304 1.00 97.75 118 LEU A CA 1
ATOM 856 C C . LEU A 1 118 ? 0.227 8.357 -16.743 1.00 97.75 118 LEU A C 1
ATOM 858 O O . LEU A 1 118 ? 0.237 9.440 -17.333 1.00 97.75 118 LEU A O 1
ATOM 862 N N . TYR A 1 119 ? 0.656 7.227 -17.311 1.00 98.00 119 TYR A N 1
ATOM 863 C CA . TYR A 1 119 ? 1.354 7.197 -18.600 1.00 98.00 119 TYR A CA 1
ATOM 864 C C . TYR A 1 119 ? 0.634 6.387 -19.680 1.00 98.00 119 TYR A C 1
ATOM 866 O O . TYR A 1 119 ? 0.993 6.491 -20.852 1.00 98.00 119 TYR A O 1
ATOM 874 N N . GLY A 1 120 ? -0.368 5.575 -19.325 1.00 98.00 120 GLY A N 1
ATOM 875 C CA . GLY A 1 120 ? -0.988 4.634 -20.261 1.00 98.00 120 GLY A CA 1
ATOM 876 C C . GLY A 1 120 ? -0.031 3.524 -20.707 1.00 98.00 120 GLY A C 1
ATOM 877 O O . GLY A 1 120 ? -0.164 3.015 -21.818 1.00 98.00 120 GLY A O 1
ATOM 878 N N . VAL A 1 121 ? 0.958 3.187 -19.871 1.00 98.50 121 VAL A N 1
ATOM 879 C CA . VAL A 1 121 ? 2.010 2.193 -20.141 1.00 98.50 121 VAL A CA 1
ATOM 880 C C . VAL A 1 121 ? 1.737 0.930 -19.331 1.00 98.50 121 VAL A C 1
ATOM 882 O O . VAL A 1 121 ? 1.370 1.008 -18.161 1.00 98.50 121 VAL A O 1
ATOM 885 N N . HIS A 1 122 ? 1.916 -0.243 -19.937 1.00 98.31 122 HIS A N 1
ATOM 886 C CA . HIS A 1 122 ? 1.887 -1.498 -19.193 1.00 98.31 122 HIS A CA 1
ATOM 887 C C . HIS A 1 122 ? 3.206 -1.670 -18.439 1.00 98.31 122 HIS A C 1
ATOM 889 O O . HIS A 1 122 ? 4.276 -1.525 -19.032 1.00 98.31 122 HIS A O 1
ATOM 895 N N . ALA A 1 123 ? 3.131 -1.992 -17.152 1.00 98.12 123 ALA A N 1
ATOM 896 C CA . ALA A 1 123 ? 4.298 -2.224 -16.317 1.00 98.12 123 ALA A CA 1
ATOM 897 C C . ALA A 1 123 ? 4.220 -3.600 -15.654 1.00 98.12 123 ALA A C 1
ATOM 899 O O . ALA A 1 123 ? 3.161 -4.018 -15.194 1.00 98.12 123 ALA A O 1
ATOM 900 N N . GLU A 1 124 ? 5.351 -4.289 -15.559 1.00 97.69 124 GLU A N 1
ATOM 901 C CA . GLU A 1 124 ? 5.469 -5.545 -14.820 1.00 97.69 124 GLU A CA 1
ATOM 902 C C . GLU A 1 124 ? 6.553 -5.434 -13.761 1.00 97.69 124 GLU A C 1
ATOM 904 O O . GLU A 1 124 ? 7.636 -4.908 -14.012 1.00 97.69 124 GLU A O 1
ATOM 909 N N . HIS A 1 125 ? 6.274 -5.959 -12.572 1.00 97.12 125 HIS A N 1
ATOM 910 C CA . HIS A 1 125 ? 7.262 -6.046 -11.508 1.00 97.12 125 HIS A CA 1
ATOM 911 C C . HIS A 1 125 ? 8.182 -7.252 -11.727 1.00 97.12 125 HIS A C 1
ATOM 913 O O . HIS A 1 125 ? 7.740 -8.395 -11.641 1.00 97.12 125 HIS A O 1
ATOM 919 N N . VAL A 1 126 ? 9.464 -6.985 -11.983 1.00 97.12 126 VAL A N 1
ATOM 920 C CA . VAL A 1 126 ? 10.487 -7.998 -12.295 1.00 97.12 126 VAL A CA 1
ATOM 921 C C . VAL A 1 126 ? 11.259 -8.419 -11.047 1.00 97.12 126 VAL A C 1
ATOM 923 O O . VAL A 1 126 ? 11.629 -9.582 -10.899 1.00 97.12 126 VAL A O 1
ATOM 926 N N . GLY A 1 127 ? 11.509 -7.484 -10.133 1.00 95.06 127 GLY A N 1
ATOM 927 C CA . GLY A 1 127 ? 12.277 -7.757 -8.926 1.00 95.06 127 GLY A CA 1
ATOM 928 C C . GLY A 1 127 ? 12.279 -6.589 -7.953 1.00 95.06 127 GLY A C 1
ATOM 929 O O . GLY A 1 127 ? 11.966 -5.460 -8.314 1.00 95.06 127 GLY A O 1
ATOM 930 N N . SER A 1 128 ? 12.644 -6.871 -6.707 1.00 94.56 128 SER A N 1
ATOM 931 C CA . SER A 1 128 ? 12.724 -5.885 -5.630 1.00 94.56 128 SER A CA 1
ATOM 932 C C . SER A 1 128 ? 13.970 -6.100 -4.783 1.00 94.56 128 SER A C 1
ATOM 934 O O . SER A 1 128 ? 14.434 -7.228 -4.615 1.00 94.56 128 SER A O 1
ATOM 936 N N . GLY A 1 129 ? 14.456 -5.019 -4.184 1.00 88.56 129 GLY A N 1
ATOM 937 C CA . GLY A 1 129 ? 15.624 -5.008 -3.319 1.00 88.56 129 GLY A CA 1
ATOM 938 C C . GLY A 1 129 ? 16.947 -4.931 -4.078 1.00 88.56 129 GLY A C 1
ATOM 939 O O . GLY A 1 129 ? 17.012 -4.745 -5.289 1.00 88.56 129 GLY A O 1
ATOM 940 N N . GLY A 1 130 ? 18.025 -5.046 -3.313 1.00 88.31 130 GLY A N 1
ATOM 941 C CA . GLY A 1 130 ? 19.390 -4.819 -3.758 1.00 88.31 130 GLY A CA 1
ATOM 942 C C . GLY A 1 130 ? 20.269 -4.486 -2.558 1.00 88.31 130 GLY A C 1
ATOM 943 O O . GLY A 1 130 ? 19.837 -4.587 -1.408 1.00 88.31 130 GLY A O 1
ATOM 944 N N . VAL A 1 131 ? 21.505 -4.075 -2.820 1.00 86.88 131 VAL A N 1
ATOM 945 C CA . VAL A 1 131 ? 22.458 -3.631 -1.795 1.00 86.88 131 VAL A CA 1
ATOM 946 C C . VAL A 1 131 ? 22.966 -2.231 -2.126 1.00 86.88 131 VAL A C 1
ATOM 948 O O . VAL A 1 131 ? 22.957 -1.820 -3.289 1.00 86.88 131 VAL A O 1
ATOM 951 N N . GLY A 1 132 ? 23.402 -1.484 -1.109 1.00 86.00 132 GLY A N 1
ATOM 952 C CA . GLY A 1 132 ? 23.883 -0.113 -1.290 1.00 86.00 132 GLY A CA 1
ATOM 953 C C . GLY A 1 132 ? 22.803 0.785 -1.915 1.00 86.00 132 GLY A C 1
ATOM 954 O O . GLY A 1 132 ? 21.686 0.798 -1.400 1.00 86.00 132 GLY A O 1
ATOM 955 N N . PRO A 1 133 ? 23.082 1.489 -3.029 1.00 80.19 133 PRO A N 1
ATOM 956 C CA . PRO A 1 133 ? 22.095 2.336 -3.709 1.00 80.19 133 PRO A CA 1
ATOM 957 C C . PRO A 1 133 ? 20.828 1.604 -4.178 1.00 80.19 133 PRO A C 1
ATOM 959 O O . PRO A 1 133 ? 19.808 2.242 -4.398 1.00 80.19 133 PRO A O 1
ATOM 962 N N . GLY A 1 134 ? 20.877 0.276 -4.334 1.00 82.50 134 GLY A N 1
ATOM 963 C CA . GLY A 1 134 ? 19.715 -0.540 -4.701 1.00 82.50 134 GLY A CA 1
ATOM 964 C C . GLY A 1 134 ? 18.870 -1.016 -3.513 1.00 82.50 134 GLY A C 1
ATOM 965 O O . GLY A 1 134 ? 17.913 -1.764 -3.709 1.00 82.50 134 GLY A O 1
ATOM 966 N N . ALA A 1 135 ? 19.220 -0.657 -2.273 1.00 85.31 135 ALA A N 1
ATOM 967 C CA . ALA A 1 135 ? 18.445 -1.052 -1.101 1.00 85.31 135 ALA A CA 1
ATOM 968 C C . ALA A 1 135 ? 17.032 -0.446 -1.167 1.00 85.31 135 ALA A C 1
ATOM 970 O O . ALA A 1 135 ? 16.864 0.768 -1.153 1.00 85.31 135 ALA A O 1
ATOM 971 N N . GLY A 1 136 ? 16.012 -1.307 -1.242 1.00 83.56 136 GLY A N 1
ATOM 972 C CA . GLY A 1 136 ? 14.613 -0.886 -1.381 1.00 83.56 136 GLY A CA 1
ATOM 973 C C . GLY A 1 136 ? 14.163 -0.574 -2.813 1.00 83.56 136 GLY A C 1
ATOM 974 O O . GLY A 1 136 ? 13.041 -0.112 -2.986 1.00 83.56 136 GLY A O 1
ATOM 975 N N . ALA A 1 137 ? 14.991 -0.845 -3.828 1.00 90.25 137 ALA A N 1
ATOM 976 C CA . ALA A 1 137 ? 14.617 -0.638 -5.225 1.00 90.25 137 ALA A CA 1
ATOM 977 C C . ALA A 1 137 ? 13.476 -1.568 -5.674 1.00 90.25 137 ALA A C 1
ATOM 979 O O . ALA A 1 137 ? 13.329 -2.683 -5.173 1.00 90.25 137 ALA A O 1
ATOM 980 N N . VAL A 1 138 ? 12.725 -1.128 -6.682 1.00 94.81 138 VAL A N 1
ATOM 981 C CA . VAL A 1 138 ? 11.833 -1.965 -7.492 1.00 94.81 138 VAL A CA 1
ATOM 982 C C . VAL A 1 138 ? 12.305 -1.908 -8.942 1.00 94.81 138 VAL A C 1
ATOM 984 O O . VAL A 1 138 ? 12.667 -0.849 -9.450 1.00 94.81 138 VAL A O 1
ATOM 987 N N . VAL A 1 139 ? 12.331 -3.056 -9.609 1.00 95.50 139 VAL A N 1
ATOM 988 C CA . VAL A 1 139 ? 12.731 -3.202 -11.009 1.00 95.50 139 VAL A CA 1
ATOM 989 C C . VAL A 1 139 ? 11.486 -3.522 -11.815 1.00 95.50 139 VAL A C 1
ATOM 991 O O . VAL A 1 139 ? 10.792 -4.502 -11.530 1.00 95.50 139 VAL A O 1
ATOM 994 N N . LEU A 1 140 ? 11.205 -2.684 -12.810 1.00 97.69 140 LEU A N 1
ATOM 995 C CA . LEU A 1 140 ? 9.991 -2.748 -13.613 1.00 97.69 140 LEU A CA 1
ATOM 996 C C . LEU A 1 140 ? 10.332 -2.913 -15.098 1.00 97.69 140 LEU A C 1
ATOM 998 O O . LEU A 1 140 ? 11.246 -2.263 -15.604 1.00 97.69 140 LEU A O 1
ATOM 1002 N N . LEU A 1 141 ? 9.573 -3.755 -15.796 1.00 98.31 141 LEU A N 1
ATOM 1003 C CA . LEU A 1 141 ? 9.545 -3.826 -17.256 1.00 98.31 141 LEU A CA 1
ATOM 1004 C C . LEU A 1 141 ? 8.416 -2.924 -17.758 1.00 98.31 141 LEU A C 1
ATOM 1006 O O . LEU A 1 141 ? 7.282 -3.083 -17.318 1.00 98.31 141 LEU A O 1
ATOM 1010 N N . LEU A 1 142 ? 8.718 -2.006 -18.678 1.00 98.56 142 LEU A N 1
ATOM 1011 C CA . LEU A 1 142 ? 7.733 -1.118 -19.297 1.00 98.56 142 LEU A CA 1
ATOM 1012 C C . LEU A 1 142 ? 7.480 -1.535 -20.748 1.00 98.56 142 LEU A C 1
ATOM 1014 O O . LEU A 1 142 ? 8.420 -1.646 -21.533 1.00 98.56 142 LEU A O 1
ATOM 1018 N N . CYS A 1 143 ? 6.211 -1.720 -21.108 1.00 98.38 143 CYS A N 1
ATOM 1019 C CA . CYS A 1 143 ? 5.770 -2.141 -22.435 1.00 98.38 143 CYS A CA 1
ATOM 1020 C C . CYS A 1 143 ? 4.644 -1.227 -22.939 1.00 98.38 143 CYS A C 1
ATOM 1022 O O . CYS A 1 143 ? 3.685 -0.944 -22.218 1.00 98.38 143 CYS A O 1
ATOM 1024 N N . GLY A 1 144 ? 4.720 -0.788 -24.194 1.00 98.06 144 GLY A N 1
ATOM 1025 C CA . GLY A 1 144 ? 3.684 0.046 -24.796 1.00 98.06 144 GLY A CA 1
ATOM 1026 C C . GLY A 1 144 ? 4.161 0.816 -26.022 1.00 98.06 144 GLY A C 1
ATOM 1027 O O . GLY A 1 144 ? 5.175 0.487 -26.631 1.00 98.06 144 GLY A O 1
ATOM 1028 N N . GLU A 1 145 ? 3.402 1.852 -26.369 1.00 98.44 145 GLU A N 1
ATOM 1029 C CA . GLU A 1 145 ? 3.757 2.822 -27.406 1.00 98.44 145 GLU A CA 1
ATOM 1030 C C . GLU A 1 145 ? 5.060 3.546 -27.041 1.00 98.44 145 GLU A C 1
ATOM 1032 O O . GLU A 1 145 ? 5.234 3.975 -25.895 1.00 98.44 145 GLU A O 1
ATOM 1037 N N . LYS A 1 146 ? 5.965 3.677 -28.017 1.00 98.38 146 LYS A N 1
ATOM 1038 C CA . LYS A 1 146 ? 7.341 4.146 -27.814 1.00 98.38 146 LYS A CA 1
ATOM 1039 C C . LYS A 1 146 ? 7.389 5.473 -27.058 1.00 98.38 146 LYS A C 1
ATOM 1041 O O . LYS A 1 146 ? 8.067 5.572 -26.042 1.00 98.38 146 LYS A O 1
ATOM 1046 N N . GLU A 1 147 ? 6.619 6.455 -27.503 1.00 98.50 147 GLU A N 1
ATOM 1047 C CA . GLU A 1 147 ? 6.614 7.814 -26.964 1.00 98.50 147 GLU A CA 1
ATOM 1048 C C . GLU A 1 147 ? 6.133 7.840 -25.504 1.00 98.50 147 GLU A C 1
ATOM 1050 O O . GLU A 1 147 ? 6.667 8.577 -24.673 1.00 98.50 147 GLU A O 1
ATOM 1055 N N . LYS A 1 148 ? 5.152 6.995 -25.157 1.00 98.62 148 LYS A N 1
ATOM 1056 C CA . LYS A 1 148 ? 4.644 6.872 -23.782 1.00 98.62 148 LYS A CA 1
ATOM 1057 C C . LYS A 1 148 ? 5.646 6.173 -22.871 1.00 98.62 148 LYS A C 1
ATOM 1059 O O . LYS A 1 148 ? 5.834 6.610 -21.737 1.00 98.62 148 LYS A O 1
ATOM 1064 N N . VAL A 1 149 ? 6.297 5.116 -23.363 1.00 98.75 149 VAL A N 1
ATOM 1065 C CA . VAL A 1 149 ? 7.336 4.389 -22.618 1.00 98.75 149 VAL A CA 1
ATOM 1066 C C . VAL A 1 149 ? 8.545 5.285 -22.366 1.00 98.75 149 VAL A C 1
ATOM 1068 O O . VAL A 1 149 ? 9.010 5.355 -21.232 1.00 98.75 149 VAL A O 1
ATOM 1071 N N . GLU A 1 150 ? 9.026 6.008 -23.379 1.00 98.62 150 GLU A N 1
ATOM 1072 C CA . GLU A 1 150 ? 10.156 6.937 -23.246 1.00 98.62 150 GLU A CA 1
ATOM 1073 C C . GLU A 1 150 ? 9.846 8.055 -22.243 1.00 98.62 150 GLU A C 1
ATOM 1075 O O . GLU A 1 150 ? 10.672 8.350 -21.375 1.00 98.62 150 GLU A O 1
ATOM 1080 N N . ARG A 1 151 ? 8.629 8.616 -22.291 1.00 98.50 151 ARG A N 1
ATOM 1081 C CA . ARG A 1 151 ? 8.171 9.602 -21.307 1.00 98.50 151 ARG A CA 1
ATOM 1082 C C . ARG A 1 151 ? 8.151 9.028 -19.889 1.00 98.50 151 ARG A C 1
ATOM 1084 O O . ARG A 1 151 ? 8.747 9.622 -18.992 1.00 98.50 151 ARG A O 1
ATOM 1091 N N . ALA A 1 152 ? 7.492 7.884 -19.688 1.00 98.31 152 ALA A N 1
ATOM 1092 C CA . ALA A 1 152 ? 7.406 7.235 -18.381 1.00 98.31 152 ALA A CA 1
ATOM 1093 C C . ALA A 1 152 ? 8.802 6.926 -17.827 1.00 98.31 152 ALA A C 1
ATOM 1095 O O . ALA A 1 152 ? 9.110 7.264 -16.689 1.00 98.31 152 ALA A O 1
ATOM 1096 N N . PHE A 1 153 ? 9.676 6.342 -18.649 1.00 98.31 153 PHE A N 1
ATOM 1097 C CA . PHE A 1 153 ? 11.040 6.012 -18.256 1.00 98.31 153 PHE A CA 1
ATOM 1098 C C . PHE A 1 153 ? 11.838 7.250 -17.839 1.00 98.31 153 PHE A C 1
ATOM 1100 O O . PHE A 1 153 ? 12.527 7.208 -16.819 1.00 98.31 153 PHE A O 1
ATOM 1107 N N . SER A 1 154 ? 11.745 8.348 -18.597 1.00 98.06 154 SER A N 1
ATOM 1108 C CA . SER A 1 154 ? 12.452 9.592 -18.283 1.00 98.06 154 SER A CA 1
ATOM 1109 C C . SER A 1 154 ? 12.015 10.167 -16.935 1.00 98.06 154 SER A C 1
ATOM 1111 O O . SER A 1 154 ? 12.863 10.412 -16.078 1.00 98.06 154 SER A O 1
ATOM 1113 N N . GLU A 1 155 ? 10.705 10.335 -16.727 1.00 97.56 155 GLU A N 1
ATOM 1114 C CA . GLU A 1 155 ? 10.151 10.916 -15.495 1.00 97.56 155 GLU A CA 1
ATOM 1115 C C . GLU A 1 155 ? 10.416 10.017 -14.271 1.00 97.56 155 GLU A C 1
ATOM 1117 O O . GLU A 1 155 ? 10.843 10.502 -13.224 1.00 97.56 155 GLU A O 1
ATOM 1122 N N . LEU A 1 156 ? 10.262 8.692 -14.403 1.00 95.81 156 LEU A N 1
ATOM 1123 C CA . LEU A 1 156 ? 10.564 7.738 -13.326 1.00 95.81 156 LEU A CA 1
ATOM 1124 C C . LEU A 1 156 ? 12.063 7.692 -12.994 1.00 95.81 156 LEU A C 1
ATOM 1126 O O . LEU A 1 156 ? 12.436 7.573 -11.829 1.00 95.81 156 LEU A O 1
ATOM 1130 N N . SER A 1 157 ? 12.934 7.799 -14.001 1.00 94.44 157 SER A N 1
ATOM 1131 C CA . SER A 1 157 ? 14.388 7.833 -13.797 1.00 94.44 157 SER A CA 1
ATOM 1132 C C . SER A 1 157 ? 14.837 9.105 -13.085 1.00 94.44 157 SER A C 1
ATOM 1134 O O . SER A 1 157 ? 15.800 9.077 -12.320 1.00 94.44 157 SER A O 1
ATOM 1136 N N . GLU A 1 158 ? 14.181 10.231 -13.362 1.00 95.06 158 GLU A N 1
ATOM 1137 C CA . GLU A 1 158 ? 14.403 11.473 -12.630 1.00 95.06 158 GLU A CA 1
ATOM 1138 C C . GLU A 1 158 ? 13.927 11.340 -11.185 1.00 95.06 158 GLU A C 1
ATOM 1140 O O . GLU A 1 158 ? 14.723 11.580 -10.276 1.00 95.06 158 GLU A O 1
ATOM 1145 N N . LEU A 1 159 ? 12.701 10.840 -10.979 1.00 91.88 159 LEU A N 1
ATOM 1146 C CA . LEU A 1 159 ? 12.136 10.588 -9.655 1.00 91.88 159 LEU A CA 1
ATOM 1147 C C . LEU A 1 159 ? 13.073 9.724 -8.802 1.00 91.88 159 LEU A C 1
ATOM 1149 O O . LEU A 1 159 ? 13.445 10.139 -7.708 1.00 91.88 159 LEU A O 1
ATOM 1153 N N . ALA A 1 160 ? 13.541 8.592 -9.334 1.00 88.69 160 ALA A N 1
ATOM 1154 C CA . ALA A 1 160 ? 14.437 7.673 -8.631 1.00 88.69 160 ALA A CA 1
ATOM 1155 C C . ALA A 1 160 ? 15.787 8.299 -8.225 1.00 88.69 160 ALA A C 1
ATOM 1157 O O . ALA A 1 160 ? 16.434 7.811 -7.301 1.00 88.69 160 ALA A O 1
ATOM 1158 N N . ARG A 1 161 ? 16.239 9.362 -8.907 1.00 87.12 161 ARG A N 1
ATOM 1159 C CA . ARG A 1 161 ? 17.466 10.099 -8.552 1.00 87.12 161 ARG A CA 1
ATOM 1160 C C . ARG A 1 161 ? 17.212 11.241 -7.574 1.00 87.12 161 ARG A C 1
ATOM 1162 O O . ARG A 1 161 ? 18.093 11.552 -6.778 1.00 87.12 161 ARG A O 1
ATOM 1169 N N . SER A 1 162 ? 16.066 11.909 -7.693 1.00 87.62 162 SER A N 1
ATOM 1170 C CA . SER A 1 162 ? 15.739 13.104 -6.911 1.00 87.62 162 SER A CA 1
ATOM 1171 C C . SER A 1 162 ? 15.029 12.802 -5.597 1.00 87.62 162 SER A C 1
ATOM 1173 O O . SER A 1 162 ? 15.021 13.653 -4.709 1.00 87.62 162 SER A O 1
ATOM 1175 N N . GLU A 1 163 ? 14.394 11.634 -5.480 1.00 79.69 163 GLU A N 1
ATOM 1176 C CA . GLU A 1 163 ? 13.652 11.271 -4.280 1.00 79.69 163 GLU A CA 1
ATOM 1177 C C . GLU A 1 163 ? 14.628 11.129 -3.102 1.00 79.69 163 GLU A C 1
ATOM 1179 O O . GLU A 1 163 ? 15.579 10.342 -3.168 1.00 79.69 163 GLU A O 1
ATOM 1184 N N . PRO A 1 164 ? 14.449 11.912 -2.023 1.00 73.62 164 PRO A N 1
ATOM 1185 C CA . PRO A 1 164 ? 15.306 11.786 -0.862 1.00 73.62 164 PRO A CA 1
ATOM 1186 C C . PRO A 1 164 ? 15.134 10.382 -0.268 1.00 73.62 164 PRO A C 1
ATOM 1188 O O . PRO A 1 164 ? 14.008 9.879 -0.207 1.00 73.62 164 PRO A O 1
ATOM 1191 N N . PRO A 1 165 ? 16.214 9.743 0.220 1.00 66.56 165 PRO A N 1
ATOM 1192 C CA . PRO A 1 165 ? 16.075 8.481 0.927 1.00 66.56 165 PRO A CA 1
ATOM 1193 C C . PRO A 1 165 ? 15.104 8.669 2.093 1.00 66.56 165 PRO A C 1
ATOM 1195 O O . PRO A 1 165 ? 15.106 9.719 2.745 1.00 66.56 165 PRO A O 1
ATOM 1198 N N . LEU A 1 166 ? 14.281 7.651 2.363 1.00 58.75 166 LEU A N 1
ATOM 1199 C CA . LEU A 1 166 ? 13.393 7.650 3.523 1.00 58.75 166 LEU A CA 1
ATOM 1200 C C . LEU A 1 166 ? 14.225 7.959 4.772 1.00 58.75 166 LEU A C 1
ATOM 1202 O O . LEU A 1 166 ? 15.026 7.135 5.214 1.00 58.75 166 LEU A O 1
ATOM 1206 N N . MET A 1 167 ? 14.054 9.163 5.321 1.00 53.56 167 MET A N 1
ATOM 1207 C CA . MET A 1 167 ? 14.738 9.549 6.545 1.00 53.56 167 MET A CA 1
ATOM 1208 C C . MET A 1 167 ? 14.174 8.702 7.679 1.00 53.56 167 MET A C 1
ATOM 1210 O O . MET A 1 167 ? 13.033 8.882 8.104 1.00 53.56 167 MET A O 1
ATOM 1214 N N . ILE A 1 168 ? 14.974 7.756 8.157 1.00 45.84 168 ILE A N 1
ATOM 1215 C CA . ILE A 1 168 ? 14.683 7.033 9.385 1.00 45.84 168 ILE A CA 1
ATOM 1216 C C . ILE A 1 168 ? 15.040 8.002 10.511 1.00 45.84 168 ILE A C 1
ATOM 1218 O O . ILE A 1 168 ? 16.219 8.253 10.760 1.00 45.84 168 ILE A O 1
ATOM 1222 N N . SER A 1 169 ? 14.038 8.617 11.140 1.00 35.25 169 SER A N 1
ATOM 1223 C CA . SER A 1 169 ? 14.276 9.303 12.410 1.00 35.25 169 SER A CA 1
ATOM 1224 C C . SER A 1 169 ? 14.769 8.256 13.422 1.00 35.25 169 SER A C 1
ATOM 1226 O O . SER A 1 169 ? 14.119 7.211 13.524 1.00 35.25 169 SER A O 1
ATOM 1228 N N . PRO A 1 170 ? 15.920 8.483 14.083 1.00 39.38 170 PRO A N 1
ATOM 1229 C CA . PRO A 1 170 ? 16.472 7.551 15.064 1.00 39.38 170 PRO A CA 1
ATOM 1230 C C . PRO A 1 170 ? 15.554 7.360 16.276 1.00 39.38 170 PRO A C 1
ATOM 1232 O O . PRO A 1 170 ? 14.771 8.289 16.588 1.00 39.38 170 PRO A O 1
#

Secondary structure (DSSP, 8-state):
--EETTEE----HHHHHHH--TT-EEE---SEE-TTS-EEEEE-STT-HHHHHHHHHHHHHT-EEEEE--GGGB-SS-HHHHHHH--TTT-S--SS---EEEE--SEEE-HHHHHHHHH--EEEEEEE--SGGGTT-EEEEEES-HHHHHHHHHHHHHHHHHSPP-----

Foldseek 3Di:
DDDDPRHDDPDDLLVVLVVDAAVAEDEEEAQAAEPVRKGKHWALDPCRPSCNNRQVSCVVRNHAYEYEYEPLRYDHDDLVVQQVCADQVNDPDDPDGGTHIDIHDHHYDYPQNVLCVPQVWGKDFDDAADPDLRGGPTDIDTDDDPVSSVVSCVVVVVCSVPPDPDDDDD

Sequence (170 aa):
MILERGKPVSLSLEEAAKQLSAGDVFIKGANALDSHGVCGVLVAGEDGGTVGKFFAACIAKGVEIVIPISRAKSIHGSVTELAKKLGIRRLRLASGLKVGLFPLVGTVVTEVEAIHWLYGVHAEHVGSGGVGPGAGAVVLLLCGEKEKVERAFSELSELARSEPPLMISP

pLDDT: mean 93.1, std 9.59, range [35.25, 98.75]